Protein AF-A0A4S0UQJ5-F1 (afdb_monomer_lite)

Radius of gyration: 22.89 Å; chains: 1; bounding box: 36×34×89 Å

Foldseek 3Di:
DDDPPPPDDPPPPPDDPPPDDDPPPPPDDPLLVVLVVCVVVVVADAPEEEEQEDDPSSLSNLLSDDLPGAYEYEYCDPSSVVSNVPRPRYHYHHDDDDDDPPPDD

Structure (mmCIF, N/CA/C/O backbone):
data_AF-A0A4S0UQJ5-F1
#
_entry.id   AF-A0A4S0UQJ5-F1
#
loop_
_atom_site.group_PDB
_atom_site.id
_atom_site.type_symbol
_atom_site.label_atom_id
_atom_site.label_alt_id
_atom_site.label_comp_id
_atom_site.label_asym_id
_atom_site.label_entity_id
_atom_site.label_seq_id
_atom_site.pdbx_PDB_ins_code
_atom_site.Cartn_x
_atom_site.Cartn_y
_atom_site.Cartn_z
_atom_site.occupancy
_atom_site.B_iso_or_equiv
_atom_site.auth_seq_id
_atom_site.auth_comp_id
_atom_site.auth_asym_id
_atom_site.auth_atom_id
_atom_site.pdbx_PDB_model_num
ATOM 1 N N . ARG A 1 1 ? -19.529 26.191 61.201 1.00 46.16 1 ARG A N 1
ATOM 2 C CA . ARG A 1 1 ? -18.435 25.257 60.834 1.00 46.16 1 ARG A CA 1
ATOM 3 C C . ARG A 1 1 ? -18.904 24.398 59.662 1.00 46.16 1 ARG A C 1
ATOM 5 O O . ARG A 1 1 ? -19.760 23.560 59.862 1.00 46.16 1 ARG A O 1
ATOM 12 N N . ARG A 1 2 ? -18.294 24.622 58.492 1.00 43.84 2 ARG A N 1
ATOM 13 C CA . ARG A 1 2 ? -18.089 23.670 57.386 1.00 43.84 2 ARG A CA 1
ATOM 14 C C . ARG A 1 2 ? -19.317 23.181 56.581 1.00 43.84 2 ARG A C 1
ATOM 16 O O . ARG A 1 2 ? -20.157 22.450 57.075 1.00 43.84 2 ARG A O 1
ATOM 23 N N . ARG A 1 3 ? -19.222 23.462 55.270 1.00 41.72 3 ARG A N 1
ATOM 24 C CA . ARG A 1 3 ? -19.807 22.753 54.109 1.00 41.72 3 ARG A CA 1
ATOM 25 C C . ARG A 1 3 ? -21.115 23.283 53.501 1.00 41.72 3 ARG A C 1
ATOM 27 O O . ARG A 1 3 ? -21.963 22.518 53.073 1.00 41.72 3 ARG A O 1
ATOM 34 N N . ARG A 1 4 ? -21.171 24.600 53.265 1.00 48.59 4 ARG A N 1
ATOM 35 C CA . ARG A 1 4 ? -21.514 25.105 51.920 1.00 48.59 4 ARG A CA 1
ATOM 36 C C . ARG A 1 4 ? -20.276 24.899 51.036 1.00 48.59 4 ARG A C 1
ATOM 38 O O . ARG A 1 4 ? -19.354 25.692 51.156 1.00 48.59 4 ARG A O 1
ATOM 45 N N . SER A 1 5 ? -20.180 23.789 50.301 1.00 50.16 5 SER A N 1
ATOM 46 C CA . SER A 1 5 ? -19.202 23.569 49.208 1.00 50.16 5 SER A CA 1
ATOM 47 C C . SER A 1 5 ? -19.357 22.151 48.625 1.00 50.16 5 SER A C 1
ATOM 49 O O . SER A 1 5 ? -18.460 21.321 48.715 1.00 50.16 5 SER A O 1
ATOM 51 N N . GLN A 1 6 ? -20.530 21.828 48.079 1.00 52.47 6 GLN A N 1
ATOM 52 C CA . GLN A 1 6 ? -20.703 20.613 47.265 1.00 52.47 6 GLN A CA 1
ATOM 53 C C . GLN A 1 6 ? -21.389 20.964 45.936 1.00 52.47 6 GLN A C 1
ATOM 55 O O . GLN A 1 6 ? -22.223 20.231 45.426 1.00 52.47 6 GLN A O 1
ATOM 60 N N . ALA A 1 7 ? -21.063 22.143 45.406 1.00 48.22 7 ALA A N 1
ATOM 61 C CA . ALA A 1 7 ? -21.548 22.651 44.131 1.00 48.22 7 ALA A CA 1
ATOM 62 C C . ALA A 1 7 ? -20.415 23.416 43.433 1.00 48.22 7 ALA A C 1
ATOM 64 O O . ALA A 1 7 ? -20.531 24.610 43.209 1.00 48.22 7 ALA A O 1
ATOM 65 N N . ALA A 1 8 ? -19.279 22.749 43.205 1.00 52.62 8 ALA A N 1
ATOM 66 C CA . ALA A 1 8 ? -18.219 23.167 42.278 1.00 52.62 8 ALA A CA 1
ATOM 67 C C . ALA A 1 8 ? -17.021 22.213 42.407 1.00 52.62 8 ALA A C 1
ATOM 69 O O . ALA A 1 8 ? -16.065 22.532 43.097 1.00 52.62 8 ALA A O 1
ATOM 70 N N . SER A 1 9 ? -17.080 21.030 41.795 1.00 47.09 9 SER A N 1
ATOM 71 C CA . SER A 1 9 ? -15.881 20.352 41.265 1.00 47.09 9 SER A CA 1
ATOM 72 C C . SER A 1 9 ? -16.289 19.058 40.558 1.00 47.09 9 SER A C 1
ATOM 74 O O . SER A 1 9 ? -16.015 17.960 41.020 1.00 47.09 9 SER A O 1
ATOM 76 N N . ASN A 1 10 ? -17.020 19.181 39.452 1.00 43.47 10 ASN A N 1
ATOM 77 C CA . ASN A 1 10 ? -17.160 18.073 38.500 1.00 43.47 10 ASN A CA 1
ATOM 78 C C . ASN A 1 10 ? -16.732 18.529 37.097 1.00 43.47 10 ASN A C 1
ATOM 80 O O . ASN A 1 10 ? -17.337 18.170 36.093 1.00 43.47 10 ASN A O 1
ATOM 84 N N . ARG A 1 11 ? -15.711 19.400 37.045 1.00 50.75 11 ARG A N 1
ATOM 85 C CA . ARG A 1 11 ? -15.225 20.065 35.824 1.00 50.75 11 ARG A CA 1
ATOM 86 C C . ARG A 1 11 ? -13.857 19.587 35.323 1.00 50.75 11 ARG A C 1
ATOM 88 O O . ARG A 1 11 ? -13.303 20.222 34.440 1.00 50.75 11 ARG A O 1
ATOM 95 N N . GLU A 1 12 ? -13.354 18.446 35.780 1.00 44.34 12 GLU A N 1
ATOM 96 C CA . GLU A 1 12 ? -12.100 17.871 35.264 1.00 44.34 12 GLU A CA 1
ATOM 97 C C . GLU A 1 12 ? -12.267 16.399 34.870 1.00 44.34 12 GLU A C 1
ATOM 99 O O . GLU A 1 12 ? -11.722 15.493 35.487 1.00 44.34 12 GLU A O 1
ATOM 104 N N . MET A 1 13 ? -13.035 16.147 33.810 1.00 40.66 13 MET A N 1
ATOM 105 C CA . MET A 1 13 ? -12.950 14.884 33.058 1.00 40.66 13 MET A CA 1
ATOM 106 C C . MET A 1 13 ? -12.723 15.135 31.566 1.00 40.66 13 MET A C 1
ATOM 108 O O . MET A 1 13 ? -13.173 14.387 30.702 1.00 40.66 13 MET A O 1
ATOM 112 N N . THR A 1 14 ? -11.966 16.188 31.268 1.00 44.22 14 THR A N 1
ATOM 113 C CA . THR A 1 14 ? -11.391 16.405 29.944 1.00 44.22 14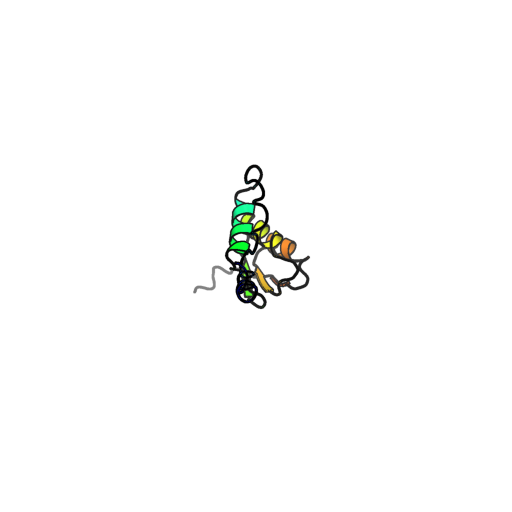 THR A CA 1
ATOM 114 C C . THR A 1 14 ? -9.914 16.038 30.011 1.00 44.22 14 THR A C 1
ATOM 116 O O . THR A 1 14 ? -9.181 16.561 30.839 1.00 44.22 14 THR A O 1
ATOM 119 N N . MET A 1 15 ? -9.495 15.164 29.097 1.00 40.94 15 MET A N 1
ATOM 120 C CA . MET A 1 15 ? -8.109 14.798 28.796 1.00 40.94 15 MET A CA 1
ATOM 121 C C . MET A 1 15 ? -7.351 13.916 29.793 1.00 40.94 15 MET A C 1
ATOM 123 O O . MET A 1 15 ? -6.524 14.364 30.574 1.00 40.94 15 MET A O 1
ATOM 127 N N . THR A 1 16 ? -7.431 12.605 29.570 1.00 37.38 16 THR A N 1
ATOM 128 C CA . THR A 1 16 ? -6.198 11.826 29.372 1.00 37.38 16 THR A CA 1
ATOM 129 C C . THR A 1 16 ? -6.486 10.733 28.350 1.00 37.38 16 THR A C 1
ATOM 131 O O . THR A 1 16 ? -6.873 9.616 28.691 1.00 37.38 16 THR A O 1
ATOM 134 N N . LYS A 1 17 ? -6.291 11.043 27.062 1.00 34.31 17 LYS A N 1
ATOM 135 C CA . LYS A 1 17 ? -6.043 10.002 26.061 1.00 34.31 17 LYS A CA 1
ATOM 136 C C . LYS A 1 17 ? -4.723 9.350 26.468 1.00 34.31 17 LYS A C 1
ATOM 138 O O . LYS A 1 17 ? -3.661 9.919 26.234 1.00 34.31 17 LYS A O 1
ATOM 143 N N . ARG A 1 18 ? -4.780 8.204 27.155 1.00 38.59 18 ARG A N 1
ATOM 144 C CA . ARG A 1 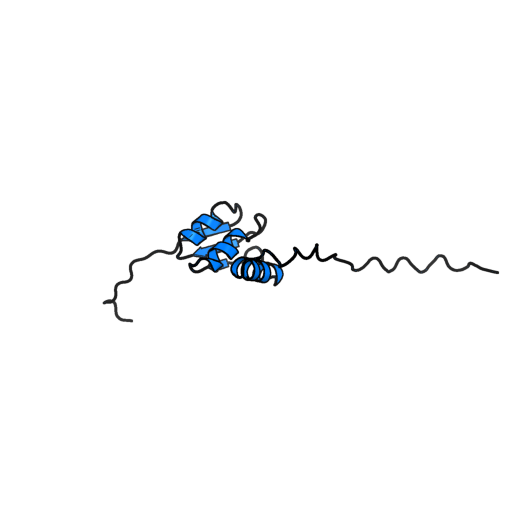18 ? -3.580 7.403 27.413 1.00 38.59 18 ARG A CA 1
ATOM 145 C C . ARG A 1 18 ? -3.023 7.000 26.055 1.00 38.59 18 ARG A C 1
ATOM 147 O O . ARG A 1 18 ? -3.634 6.202 25.350 1.00 38.59 18 ARG A O 1
ATOM 154 N N . ILE A 1 19 ? -1.895 7.587 25.675 1.00 48.00 19 ILE A N 1
ATOM 155 C CA . ILE A 1 19 ? -1.112 7.093 24.550 1.00 48.00 19 ILE A CA 1
ATOM 156 C C . ILE A 1 19 ? -0.635 5.710 24.994 1.00 48.00 19 ILE A C 1
ATOM 158 O O . ILE A 1 19 ? 0.066 5.586 25.998 1.00 48.00 19 ILE A O 1
ATOM 162 N N . GLY A 1 20 ? -1.161 4.675 24.339 1.00 42.69 20 GLY A N 1
ATOM 163 C CA . GLY A 1 20 ? -0.913 3.283 24.682 1.00 42.69 20 GLY A CA 1
ATOM 164 C C . GLY A 1 20 ? 0.579 2.972 24.755 1.00 42.69 20 GLY A C 1
ATOM 165 O O . GLY A 1 20 ? 1.402 3.581 24.075 1.00 42.69 20 GLY A O 1
ATOM 166 N N . THR A 1 21 ? 0.886 2.023 25.628 1.00 45.47 21 THR A N 1
ATOM 167 C CA . THR A 1 21 ? 2.184 1.460 25.990 1.00 45.47 21 THR A CA 1
ATOM 168 C C . THR A 1 21 ? 3.231 1.561 24.878 1.00 45.47 21 THR A C 1
ATOM 170 O O . THR A 1 21 ? 3.099 0.933 23.826 1.00 45.47 21 THR A O 1
ATOM 173 N N . ALA A 1 22 ? 4.304 2.316 25.139 1.00 51.66 22 ALA A N 1
ATOM 174 C CA . ALA A 1 22 ? 5.518 2.290 24.338 1.00 51.66 22 ALA A CA 1
ATOM 175 C C . ALA A 1 22 ? 6.008 0.837 24.250 1.00 51.66 22 ALA A C 1
ATOM 177 O O . ALA A 1 22 ? 6.556 0.290 25.207 1.00 51.66 22 ALA A O 1
ATOM 178 N N . THR A 1 23 ? 5.758 0.188 23.112 1.00 50.31 23 THR A N 1
ATOM 179 C CA . THR A 1 23 ? 6.359 -1.106 22.796 1.00 50.31 23 THR A CA 1
ATOM 180 C C . THR A 1 23 ? 7.867 -0.885 22.808 1.00 50.31 23 THR A C 1
ATOM 182 O O . THR A 1 23 ? 8.379 -0.084 22.029 1.00 50.31 23 THR A O 1
ATOM 185 N N . THR A 1 24 ? 8.561 -1.525 23.744 1.00 50.94 24 THR A N 1
ATOM 186 C CA . THR A 1 24 ? 10.007 -1.430 23.945 1.00 50.94 24 THR A CA 1
ATOM 187 C C . THR A 1 24 ? 10.753 -1.484 22.603 1.00 50.94 24 THR A C 1
ATOM 189 O O . THR A 1 24 ? 10.692 -2.485 21.895 1.00 50.94 24 THR A O 1
ATOM 192 N N . LEU A 1 25 ? 11.489 -0.418 22.262 1.00 56.22 25 LEU A N 1
ATOM 193 C CA . LEU A 1 25 ? 12.217 -0.251 20.987 1.00 56.22 25 LEU A CA 1
ATOM 194 C C . LEU A 1 25 ? 13.325 -1.299 20.744 1.00 56.22 25 LEU A C 1
ATOM 196 O O . LEU A 1 25 ? 13.911 -1.338 19.667 1.00 56.22 25 LEU A O 1
ATOM 200 N N . LYS A 1 26 ? 13.611 -2.172 21.720 1.00 54.91 26 LYS A N 1
ATOM 201 C CA . LYS A 1 26 ? 14.734 -3.127 21.715 1.00 54.91 26 LYS A CA 1
ATOM 202 C C . LYS A 1 26 ? 14.618 -4.245 20.660 1.00 54.91 26 LYS A C 1
ATOM 204 O O . LYS A 1 26 ? 15.585 -4.969 20.463 1.00 54.91 26 LYS A O 1
ATOM 209 N N . GLY A 1 27 ? 13.480 -4.373 19.972 1.00 58.59 27 GLY A N 1
ATOM 210 C CA . GLY A 1 27 ? 13.253 -5.371 18.914 1.00 58.59 27 GLY A CA 1
ATOM 211 C C . GLY A 1 27 ? 12.691 -4.818 17.600 1.00 58.59 27 GLY A C 1
ATOM 212 O O . GLY A 1 27 ? 12.247 -5.598 16.766 1.00 58.59 27 GLY A O 1
ATOM 213 N N . MET A 1 28 ? 12.654 -3.494 17.414 1.00 69.44 28 MET A N 1
ATOM 214 C CA . MET A 1 28 ? 12.023 -2.884 16.238 1.00 69.44 28 MET A CA 1
ATOM 215 C C . MET A 1 28 ? 13.042 -2.663 15.119 1.00 69.44 28 MET A C 1
ATOM 217 O O . MET A 1 28 ? 14.060 -2.000 15.328 1.00 69.44 28 MET A O 1
ATOM 221 N N . SER A 1 29 ? 12.768 -3.178 13.915 1.00 81.56 29 SER A N 1
ATOM 222 C CA . SER A 1 29 ? 13.606 -2.855 12.760 1.00 81.56 29 SER A CA 1
ATOM 223 C C . SER A 1 29 ? 13.375 -1.402 12.327 1.00 81.56 29 SER A C 1
ATOM 225 O O . SER A 1 29 ? 12.297 -0.833 12.522 1.00 81.56 29 SER A O 1
ATOM 227 N N . ARG A 1 30 ? 14.376 -0.781 11.687 1.00 79.88 30 ARG A N 1
ATOM 228 C CA . ARG A 1 30 ? 14.262 0.606 11.200 1.00 79.88 30 ARG A CA 1
ATOM 229 C C . ARG A 1 30 ? 13.068 0.807 10.256 1.00 79.88 30 ARG A C 1
ATOM 231 O O . ARG A 1 30 ? 12.467 1.877 10.259 1.00 79.88 30 ARG A O 1
ATOM 238 N N . ARG A 1 31 ? 12.710 -0.214 9.471 1.00 78.12 31 ARG A N 1
ATOM 239 C CA . ARG A 1 31 ? 11.570 -0.175 8.542 1.00 78.12 31 ARG A CA 1
ATOM 240 C C . ARG A 1 31 ? 10.234 -0.197 9.282 1.00 78.12 31 ARG A C 1
ATOM 242 O O . ARG A 1 31 ? 9.356 0.589 8.943 1.00 78.12 31 ARG A O 1
ATOM 249 N N . ASP A 1 32 ? 10.124 -0.997 10.340 1.00 77.50 32 ASP A N 1
ATOM 250 C CA . ASP A 1 32 ? 8.924 -1.045 11.188 1.00 77.50 32 ASP A CA 1
ATOM 251 C C . ASP A 1 32 ? 8.711 0.273 11.939 1.00 77.50 32 ASP A C 1
ATOM 253 O O . ASP A 1 32 ? 7.579 0.730 12.099 1.00 77.50 32 ASP A O 1
ATOM 257 N N . PHE A 1 33 ? 9.804 0.912 12.367 1.00 77.50 33 PHE A N 1
ATOM 258 C CA . PHE A 1 33 ? 9.749 2.221 13.011 1.00 77.50 33 PHE A CA 1
ATOM 259 C C . PHE A 1 33 ? 9.218 3.302 12.064 1.00 77.50 33 PHE A C 1
ATOM 261 O O . PHE A 1 33 ? 8.329 4.061 12.446 1.00 77.50 33 PHE A O 1
ATOM 268 N N . LEU A 1 34 ? 9.730 3.365 10.830 1.00 77.00 34 LEU A N 1
ATOM 269 C CA . LEU A 1 34 ? 9.270 4.333 9.828 1.00 77.00 34 LEU A CA 1
ATOM 270 C C . LEU A 1 34 ? 7.804 4.100 9.453 1.00 77.00 34 LEU A C 1
ATOM 272 O O . LEU A 1 34 ? 7.025 5.051 9.442 1.00 77.00 34 LEU A O 1
ATOM 276 N N . ALA A 1 35 ? 7.426 2.840 9.228 1.00 71.69 35 ALA A N 1
ATOM 277 C CA . ALA A 1 35 ? 6.048 2.448 8.955 1.00 71.69 35 ALA A CA 1
ATOM 278 C C . ALA A 1 35 ? 5.097 2.928 10.061 1.00 71.69 35 ALA A C 1
ATOM 280 O O . ALA A 1 35 ? 4.133 3.645 9.800 1.00 71.69 35 ALA A O 1
ATOM 281 N N . ARG A 1 36 ? 5.412 2.609 11.322 1.00 74.50 36 ARG A N 1
ATOM 282 C CA . ARG A 1 36 ? 4.610 3.039 12.476 1.00 74.50 36 ARG A CA 1
ATOM 283 C C . ARG A 1 36 ? 4.591 4.553 12.640 1.00 74.50 36 ARG A C 1
ATOM 285 O O . ARG A 1 36 ? 3.535 5.104 12.927 1.00 74.50 36 ARG A O 1
ATOM 292 N N . SER A 1 37 ? 5.724 5.218 12.428 1.00 72.69 37 SER A N 1
ATOM 293 C CA . SER A 1 37 ? 5.826 6.675 12.539 1.00 72.69 37 SER A CA 1
ATOM 294 C C . SER A 1 37 ? 4.896 7.373 11.549 1.00 72.69 37 SER A C 1
ATOM 296 O O . SER A 1 37 ? 4.155 8.268 11.952 1.00 72.69 37 SER A O 1
ATOM 298 N N . ALA A 1 38 ? 4.859 6.916 10.292 1.00 67.25 38 ALA A N 1
ATOM 299 C CA . ALA A 1 38 ? 3.967 7.459 9.269 1.00 67.25 38 ALA A CA 1
ATOM 300 C C . ALA A 1 38 ? 2.482 7.316 9.649 1.00 67.25 38 ALA A C 1
ATOM 302 O O . ALA A 1 38 ? 1.713 8.265 9.499 1.00 67.25 38 ALA A O 1
ATOM 303 N N . LEU A 1 39 ? 2.097 6.171 10.223 1.00 72.75 39 LEU A N 1
ATOM 304 C CA . LEU A 1 39 ? 0.741 5.950 10.737 1.00 72.75 39 LEU A CA 1
ATOM 305 C C . LEU A 1 39 ? 0.416 6.887 11.907 1.00 72.75 39 LEU A C 1
ATOM 307 O O . LEU A 1 39 ? -0.630 7.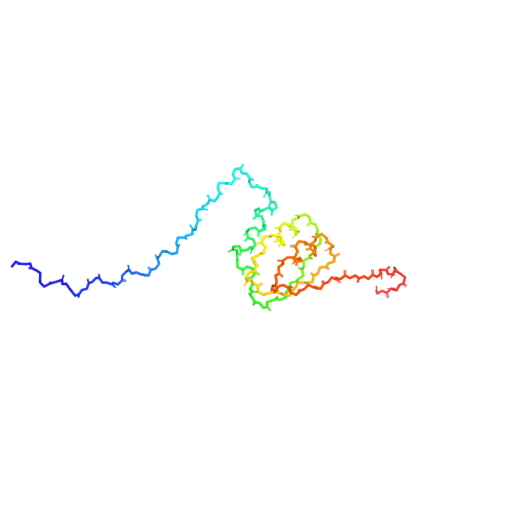530 11.927 1.00 72.75 39 LEU A O 1
ATOM 311 N N . THR A 1 40 ? 1.327 6.997 12.879 1.00 61.81 40 THR A N 1
ATOM 312 C CA . THR A 1 40 ? 1.116 7.815 14.086 1.00 61.81 40 THR A CA 1
ATOM 313 C C . THR A 1 40 ? 1.153 9.317 13.827 1.00 61.81 40 THR A C 1
ATOM 315 O O . THR A 1 40 ? 0.538 10.071 14.576 1.00 61.81 40 THR A O 1
ATOM 318 N N . ALA A 1 41 ? 1.829 9.753 12.763 1.00 68.19 41 ALA A N 1
ATOM 319 C CA . ALA A 1 41 ? 1.868 11.147 12.338 1.00 68.19 41 ALA A CA 1
ATOM 320 C C . ALA A 1 41 ? 0.550 11.618 11.691 1.00 68.19 41 ALA A C 1
ATOM 322 O O . ALA A 1 41 ? 0.451 12.777 11.302 1.00 68.19 41 ALA A O 1
ATOM 323 N N . GLY A 1 42 ? -0.463 10.746 11.578 1.00 66.62 42 GLY A N 1
ATOM 324 C CA . GLY A 1 42 ? -1.754 11.096 10.985 1.00 66.62 42 GLY A CA 1
ATOM 325 C C . GLY A 1 42 ? -1.684 11.306 9.472 1.00 66.62 42 GLY A C 1
ATOM 326 O O . GLY A 1 42 ? -2.550 11.964 8.910 1.00 66.62 42 GLY A O 1
ATOM 327 N N . LEU A 1 43 ? -0.659 10.757 8.810 1.00 74.94 43 LEU A N 1
ATOM 328 C CA . LEU A 1 43 ? -0.484 10.876 7.358 1.00 74.94 43 LEU A CA 1
ATOM 329 C C . LEU A 1 43 ? -1.477 10.006 6.577 1.00 74.94 43 LEU A C 1
ATOM 331 O O . LEU A 1 43 ? -1.621 10.166 5.366 1.00 74.94 43 LEU A O 1
ATOM 335 N N . LEU A 1 44 ? -2.151 9.072 7.258 1.00 81.88 44 LEU A N 1
ATOM 336 C CA . LEU A 1 44 ? -3.228 8.287 6.676 1.00 81.88 44 LEU A CA 1
ATOM 337 C C . LEU A 1 44 ? -4.600 8.838 7.064 1.00 81.88 44 LEU A C 1
ATOM 339 O O . LEU A 1 44 ? -5.002 8.747 8.222 1.00 81.88 44 LEU A O 1
ATOM 343 N N . VAL A 1 45 ? -5.315 9.378 6.078 1.00 83.94 45 VAL A N 1
ATOM 344 C CA . VAL A 1 45 ? -6.684 9.888 6.211 1.00 83.94 45 VAL A CA 1
ATOM 345 C C . VAL A 1 45 ? -7.630 9.001 5.405 1.00 83.94 45 VAL A C 1
ATOM 347 O O . VAL A 1 45 ? -7.336 8.641 4.268 1.00 83.94 45 VAL A O 1
ATOM 350 N N . ALA A 1 46 ? -8.770 8.636 5.993 1.00 87.38 46 ALA A N 1
ATOM 351 C CA . ALA A 1 46 ? -9.777 7.829 5.311 1.00 87.38 46 ALA A CA 1
ATOM 352 C C . ALA A 1 46 ? -10.304 8.536 4.048 1.00 87.38 46 ALA A C 1
ATOM 354 O O . ALA A 1 46 ? -10.557 9.739 4.060 1.00 87.38 46 ALA A O 1
ATOM 355 N N . GLY A 1 47 ? -10.481 7.774 2.970 1.00 90.19 47 GLY A N 1
ATOM 356 C CA . GLY A 1 47 ? -10.955 8.250 1.670 1.00 90.19 47 GLY A CA 1
ATOM 357 C C . GLY A 1 47 ? -9.880 8.894 0.789 1.00 90.19 47 GLY A C 1
ATOM 358 O O . GLY A 1 47 ? -10.198 9.339 -0.309 1.00 90.19 47 GLY A O 1
ATOM 359 N N . GLN A 1 48 ? -8.621 8.957 1.232 1.00 92.56 48 GLN A N 1
ATOM 360 C CA . GLN A 1 48 ? -7.545 9.544 0.433 1.00 92.56 48 GLN A CA 1
ATOM 361 C C . GLN A 1 48 ? -6.955 8.546 -0.579 1.00 92.56 48 GLN A C 1
ATOM 363 O O . GLN A 1 48 ? -6.976 7.328 -0.367 1.00 92.56 48 GLN A O 1
ATOM 368 N N . SER A 1 49 ? -6.345 9.078 -1.640 1.00 93.69 49 SER A N 1
ATOM 369 C CA . SER A 1 49 ? -5.561 8.298 -2.601 1.00 93.69 49 SER A CA 1
ATOM 370 C C . SER A 1 49 ? -4.058 8.467 -2.362 1.00 93.69 49 SER A C 1
ATOM 372 O O . SER A 1 49 ? -3.584 9.583 -2.155 1.00 93.69 49 SER A O 1
ATOM 374 N N . LEU A 1 50 ? -3.300 7.371 -2.408 1.00 92.19 50 LEU A N 1
ATOM 375 C CA . LEU A 1 50 ? -1.849 7.360 -2.216 1.00 92.19 50 LEU A CA 1
ATOM 376 C C . LEU A 1 50 ? -1.156 6.648 -3.367 1.00 92.19 50 LEU A C 1
ATOM 378 O O . LEU A 1 50 ? -1.646 5.642 -3.872 1.00 92.19 50 LEU A O 1
ATOM 382 N N . PHE A 1 51 ? 0.045 7.110 -3.699 1.00 94.62 51 PHE A N 1
ATOM 383 C CA . PHE A 1 51 ? 1.003 6.305 -4.441 1.00 94.62 51 PHE A CA 1
ATOM 384 C C . PHE A 1 51 ? 2.031 5.709 -3.473 1.00 94.62 51 PHE A C 1
ATOM 386 O O . PHE A 1 51 ? 2.620 6.440 -2.674 1.00 94.62 51 PHE A O 1
ATOM 393 N N . ILE A 1 52 ? 2.247 4.395 -3.543 1.00 94.19 52 ILE A N 1
ATOM 394 C CA . ILE A 1 52 ? 3.268 3.687 -2.765 1.00 94.19 52 ILE A CA 1
ATOM 395 C C . ILE A 1 52 ? 4.224 2.995 -3.739 1.00 94.19 52 ILE A C 1
ATOM 397 O O . ILE A 1 52 ? 3.848 2.050 -4.433 1.00 94.19 52 ILE A O 1
ATOM 401 N N . ASP A 1 53 ? 5.470 3.463 -3.773 1.00 93.75 53 ASP A N 1
ATOM 402 C CA . ASP A 1 53 ? 6.533 2.874 -4.592 1.00 93.75 53 ASP A CA 1
ATOM 403 C C . ASP A 1 53 ? 6.992 1.512 -4.038 1.00 93.75 53 ASP A C 1
ATOM 405 O O . ASP A 1 53 ? 6.659 1.122 -2.915 1.00 93.75 53 ASP A O 1
ATOM 409 N N . GLY A 1 54 ? 7.809 0.788 -4.795 1.00 92.69 54 GLY A N 1
ATOM 410 C CA . GLY A 1 54 ? 8.414 -0.464 -4.359 1.00 92.69 54 GLY A CA 1
ATOM 411 C C . GLY A 1 54 ? 9.431 -0.325 -3.224 1.00 92.69 54 GLY A C 1
ATOM 412 O O . GLY A 1 54 ? 9.868 0.760 -2.843 1.00 92.69 54 GLY A O 1
ATOM 413 N N . GLY A 1 55 ? 9.830 -1.474 -2.678 1.00 91.94 55 GLY A N 1
ATOM 414 C CA . GLY A 1 55 ? 10.907 -1.583 -1.698 1.00 91.94 55 GLY A CA 1
ATOM 415 C C . GLY A 1 55 ? 10.450 -2.057 -0.321 1.00 91.94 55 GLY A C 1
ATOM 416 O O . GLY A 1 55 ? 9.315 -1.866 0.112 1.00 91.94 55 GLY A O 1
ATOM 417 N N . THR A 1 56 ? 11.383 -2.659 0.415 1.00 90.50 56 THR A N 1
ATOM 418 C CA . THR A 1 56 ? 11.089 -3.380 1.668 1.00 90.50 56 THR A CA 1
ATOM 419 C C . THR A 1 56 ? 10.565 -2.492 2.801 1.00 90.50 56 THR A C 1
ATOM 421 O O . THR A 1 56 ? 9.930 -2.994 3.733 1.00 90.50 56 THR A O 1
ATOM 424 N N . THR A 1 57 ? 10.837 -1.184 2.761 1.00 88.81 57 THR A N 1
ATOM 425 C CA . THR A 1 57 ? 10.274 -0.200 3.700 1.00 88.81 57 THR A CA 1
ATOM 426 C C . THR A 1 57 ? 8.814 0.090 3.375 1.00 88.81 57 THR A C 1
ATOM 428 O O . THR A 1 57 ? 7.983 0.086 4.277 1.00 88.81 57 THR A O 1
ATOM 431 N N . ASN A 1 58 ? 8.493 0.277 2.094 1.00 92.31 58 ASN A N 1
ATOM 432 C CA . ASN A 1 58 ? 7.136 0.560 1.636 1.00 92.31 58 ASN A CA 1
ATOM 433 C C . ASN A 1 58 ? 6.226 -0.655 1.807 1.00 92.31 58 ASN A C 1
ATOM 435 O O . ASN A 1 58 ? 5.085 -0.515 2.228 1.00 92.31 58 ASN A O 1
ATOM 439 N N . GLU A 1 59 ? 6.753 -1.861 1.613 1.00 92.62 59 GLU A N 1
ATOM 440 C CA . GLU A 1 59 ? 6.031 -3.080 1.974 1.00 92.62 59 GLU A CA 1
ATOM 441 C C . GLU A 1 59 ? 5.771 -3.192 3.483 1.00 92.62 59 GLU A C 1
ATOM 443 O O . GLU A 1 59 ? 4.716 -3.664 3.899 1.00 92.62 59 GLU A O 1
ATOM 448 N N . ALA A 1 60 ? 6.728 -2.784 4.328 1.00 90.06 60 ALA A N 1
ATOM 449 C CA . ALA A 1 60 ? 6.524 -2.771 5.776 1.00 90.06 60 ALA A CA 1
ATOM 450 C C . ALA A 1 60 ? 5.464 -1.735 6.183 1.00 90.06 60 ALA A C 1
ATOM 452 O O . ALA A 1 60 ? 4.651 -2.020 7.059 1.00 90.06 60 ALA A O 1
ATOM 453 N N . LEU A 1 61 ? 5.435 -0.576 5.515 1.00 89.75 61 LEU A N 1
ATOM 454 C CA . LEU A 1 61 ? 4.370 0.415 5.660 1.00 89.75 61 LEU A CA 1
ATOM 455 C C . LEU A 1 61 ? 3.016 -0.158 5.236 1.00 89.75 61 LEU A C 1
ATOM 457 O O . LEU A 1 61 ? 2.082 -0.102 6.027 1.00 89.75 61 LEU A O 1
ATOM 461 N N . ALA A 1 62 ? 2.928 -0.755 4.046 1.00 92.56 62 ALA A N 1
ATOM 462 C CA . ALA A 1 62 ? 1.715 -1.373 3.518 1.00 92.56 62 ALA A CA 1
ATOM 463 C C . ALA A 1 62 ? 1.137 -2.430 4.472 1.00 92.56 62 ALA A C 1
ATOM 465 O O . ALA A 1 62 ? -0.047 -2.389 4.790 1.00 92.56 62 ALA A O 1
ATOM 466 N N . ARG A 1 63 ? 1.991 -3.307 5.024 1.00 91.44 63 ARG A N 1
ATOM 467 C CA . ARG A 1 63 ? 1.594 -4.308 6.034 1.00 91.44 63 ARG A CA 1
ATOM 468 C C . ARG A 1 63 ? 1.120 -3.702 7.355 1.00 91.44 63 ARG A C 1
ATOM 470 O O . ARG A 1 63 ? 0.432 -4.374 8.117 1.00 91.44 63 ARG A O 1
ATOM 477 N N . ALA A 1 64 ? 1.533 -2.477 7.663 1.00 90.88 64 ALA A N 1
ATOM 478 C CA . ALA A 1 64 ? 1.157 -1.794 8.891 1.00 90.88 64 ALA A CA 1
ATOM 479 C C . ALA A 1 64 ? -0.138 -0.973 8.746 1.00 90.88 64 ALA A C 1
ATOM 481 O O . ALA A 1 64 ? -0.657 -0.508 9.763 1.00 90.88 64 ALA A O 1
ATOM 482 N N . ILE A 1 65 ? -0.664 -0.792 7.526 1.00 90.75 65 ILE A N 1
ATOM 483 C CA . ILE A 1 65 ? -1.911 -0.053 7.294 1.00 90.75 65 ILE A CA 1
ATOM 484 C C . ILE A 1 65 ? -3.067 -0.736 8.052 1.00 90.75 65 ILE A C 1
ATOM 486 O O . ILE A 1 65 ? -3.240 -1.954 7.942 1.00 90.75 65 ILE A O 1
ATOM 490 N N . PRO A 1 66 ? -3.863 0.020 8.835 1.00 89.75 66 PRO A N 1
ATOM 491 C CA . PRO A 1 66 ? -5.033 -0.517 9.522 1.00 89.75 66 PRO A CA 1
ATOM 492 C C . PRO A 1 66 ? -6.054 -1.121 8.550 1.00 89.75 66 PRO A C 1
ATOM 494 O O . PRO A 1 66 ? -6.230 -0.649 7.434 1.00 89.75 66 PRO A O 1
ATOM 497 N N . ARG A 1 67 ? -6.774 -2.161 8.973 1.00 91.56 67 ARG A N 1
ATOM 498 C CA . ARG A 1 67 ? -7.788 -2.819 8.124 1.00 91.56 67 ARG A CA 1
ATOM 499 C C . ARG A 1 67 ? -9.095 -2.035 7.992 1.00 91.56 67 ARG A C 1
ATOM 501 O O . ARG A 1 67 ? -9.898 -2.344 7.118 1.00 91.56 67 ARG A O 1
ATOM 508 N N . ASP A 1 68 ? -9.317 -1.075 8.879 1.00 91.38 68 ASP A N 1
ATOM 509 C CA . ASP A 1 68 ? -10.540 -0.286 9.037 1.00 91.38 68 ASP A CA 1
ATOM 510 C C . ASP A 1 68 ? -10.463 1.104 8.384 1.00 91.38 68 ASP A C 1
ATOM 512 O O . ASP A 1 68 ? -11.405 1.887 8.499 1.00 91.38 68 ASP A O 1
ATOM 516 N N . ILE A 1 69 ? -9.376 1.413 7.667 1.00 90.81 69 ILE A N 1
ATOM 517 C CA . ILE A 1 69 ? -9.241 2.659 6.911 1.00 90.81 69 ILE A CA 1
ATOM 518 C C . ILE A 1 69 ? -9.531 2.431 5.426 1.00 90.81 69 ILE A C 1
ATOM 520 O O . ILE A 1 69 ? -8.952 1.556 4.787 1.00 90.81 69 ILE A O 1
ATOM 524 N N . GLN A 1 70 ? -10.426 3.247 4.871 1.00 94.81 70 GLN A N 1
ATOM 525 C CA . GLN A 1 70 ? -10.697 3.265 3.438 1.00 94.81 70 GLN A CA 1
ATOM 526 C C . GLN A 1 70 ? -9.618 4.067 2.715 1.00 94.81 70 GLN A C 1
ATOM 528 O O . GLN A 1 70 ? -9.398 5.223 3.074 1.00 94.81 70 GLN A O 1
ATOM 533 N N . LEU A 1 71 ? -8.972 3.488 1.705 1.00 95.69 71 LEU A N 1
ATOM 534 C CA . LEU A 1 71 ? -7.930 4.146 0.907 1.00 95.69 71 LEU A CA 1
ATOM 535 C C . LEU A 1 71 ? -8.015 3.698 -0.554 1.00 95.69 71 LEU A C 1
ATOM 537 O O . LEU A 1 71 ? -8.416 2.570 -0.827 1.00 95.69 71 LEU A O 1
ATOM 541 N N . THR A 1 72 ? -7.534 4.531 -1.471 1.00 96.38 72 THR A N 1
ATOM 542 C CA . THR A 1 72 ? -7.160 4.087 -2.823 1.00 96.38 72 THR A CA 1
ATOM 543 C C . THR A 1 72 ? -5.641 4.118 -2.927 1.00 96.38 72 THR A C 1
ATOM 545 O O . THR A 1 72 ? -5.019 5.143 -2.652 1.00 96.38 72 THR A O 1
ATOM 548 N N . VAL A 1 73 ? -5.010 3.011 -3.300 1.00 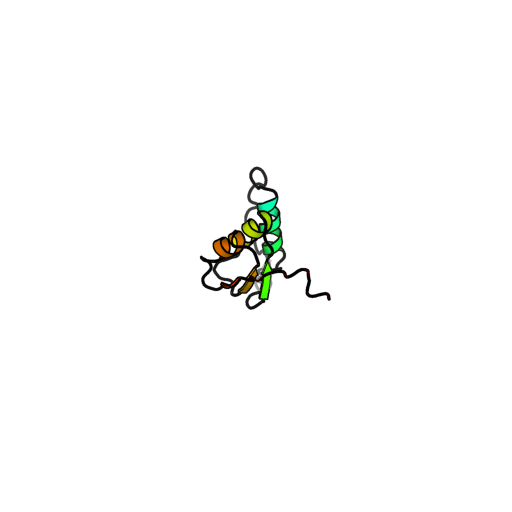96.75 73 VAL A N 1
ATOM 549 C CA . VAL A 1 73 ? -3.552 2.908 -3.391 1.00 96.75 73 VAL A CA 1
ATOM 550 C C . VAL A 1 73 ? -3.140 2.539 -4.806 1.00 96.75 73 VAL A C 1
ATOM 552 O O . VAL A 1 73 ? -3.526 1.493 -5.318 1.00 96.75 73 VAL A O 1
ATOM 555 N N . ALA A 1 74 ? -2.301 3.370 -5.415 1.00 97.19 74 ALA A N 1
ATOM 556 C CA . ALA A 1 74 ? -1.590 3.051 -6.642 1.00 97.19 74 ALA A CA 1
ATOM 557 C C . ALA A 1 74 ? -0.164 2.570 -6.322 1.00 97.19 74 ALA A C 1
ATOM 559 O O . ALA A 1 74 ? 0.533 3.184 -5.514 1.00 97.19 74 ALA A O 1
ATOM 560 N N . THR A 1 75 ? 0.297 1.488 -6.950 1.00 96.81 75 THR A N 1
ATOM 561 C CA . THR A 1 75 ? 1.670 0.980 -6.775 1.00 96.81 75 THR A CA 1
ATOM 562 C C . THR A 1 75 ? 2.216 0.351 -8.052 1.00 96.81 75 THR A C 1
ATOM 564 O O . THR A 1 75 ? 1.485 -0.302 -8.786 1.00 96.81 75 THR A O 1
ATOM 567 N N . ASN A 1 76 ? 3.511 0.518 -8.309 1.00 95.69 76 ASN A N 1
ATOM 568 C CA . ASN A 1 76 ? 4.263 -0.175 -9.365 1.00 95.69 76 ASN A CA 1
ATOM 569 C C . ASN A 1 76 ? 4.876 -1.511 -8.888 1.00 95.69 76 ASN A C 1
ATOM 571 O O . ASN A 1 76 ? 5.593 -2.166 -9.644 1.00 95.69 76 ASN A O 1
ATOM 575 N N . SER A 1 77 ? 4.658 -1.902 -7.628 1.00 95.44 77 SER A N 1
ATOM 576 C CA . SER A 1 77 ? 5.345 -3.030 -6.999 1.00 95.44 77 SER A CA 1
ATOM 577 C C . SER A 1 77 ? 4.388 -4.150 -6.619 1.00 95.44 77 SER A C 1
ATOM 579 O O . SER A 1 77 ? 3.467 -3.963 -5.826 1.00 95.44 77 SER A O 1
ATOM 581 N N . LEU A 1 78 ? 4.674 -5.361 -7.104 1.00 95.12 78 LEU A N 1
ATOM 582 C CA . LEU A 1 78 ? 3.919 -6.557 -6.725 1.00 95.12 78 LEU A CA 1
ATOM 583 C C . LEU A 1 78 ? 4.071 -6.910 -5.238 1.00 95.12 78 LEU A C 1
ATOM 585 O O . LEU A 1 78 ? 3.129 -7.419 -4.639 1.00 95.12 78 LEU A O 1
ATOM 589 N N . GLY A 1 79 ? 5.223 -6.616 -4.624 1.00 95.44 79 GLY A N 1
ATOM 590 C CA . GLY A 1 79 ? 5.439 -6.854 -3.192 1.00 95.44 79 GLY A CA 1
ATOM 591 C C . GLY A 1 79 ? 4.527 -5.987 -2.323 1.00 95.44 79 GLY A C 1
ATOM 592 O O . GLY A 1 79 ? 3.901 -6.476 -1.383 1.00 95.44 79 GLY A O 1
ATOM 593 N N . VAL A 1 80 ? 4.387 -4.709 -2.684 1.00 95.94 80 VAL A N 1
ATOM 594 C CA . VAL A 1 80 ? 3.455 -3.784 -2.024 1.00 95.94 80 VAL A CA 1
ATOM 595 C C . VAL A 1 80 ? 2.008 -4.178 -2.313 1.00 95.94 80 VAL A C 1
ATOM 597 O O . VAL A 1 80 ? 1.210 -4.257 -1.384 1.00 95.94 80 VAL A O 1
ATOM 600 N N . ALA A 1 81 ? 1.675 -4.492 -3.567 1.00 96.75 81 ALA A N 1
ATOM 601 C CA . ALA A 1 81 ? 0.337 -4.940 -3.953 1.00 96.75 81 ALA A CA 1
ATOM 602 C C . ALA A 1 81 ? -0.110 -6.178 -3.155 1.00 96.75 81 ALA A C 1
ATOM 604 O O . ALA A 1 81 ? -1.209 -6.212 -2.600 1.00 96.75 81 ALA A O 1
ATOM 605 N N . SER A 1 82 ? 0.777 -7.168 -3.023 1.00 96.69 82 SER A N 1
ATOM 606 C CA . SER A 1 82 ? 0.527 -8.372 -2.231 1.00 96.69 82 SER A CA 1
ATOM 607 C C . SER A 1 82 ? 0.290 -8.042 -0.755 1.00 96.69 82 SER A C 1
ATOM 609 O O . SER A 1 82 ? -0.657 -8.554 -0.165 1.00 96.69 82 SER A O 1
ATOM 611 N N . ALA A 1 83 ? 1.077 -7.131 -0.172 1.00 95.31 83 ALA A N 1
ATOM 612 C CA . ALA A 1 83 ? 0.904 -6.698 1.215 1.00 95.31 83 ALA A CA 1
ATOM 613 C C . ALA A 1 83 ? -0.441 -5.997 1.492 1.00 95.31 83 ALA A C 1
ATOM 615 O O . ALA A 1 83 ? -0.881 -5.973 2.640 1.00 95.31 83 ALA A O 1
ATOM 616 N N . LEU A 1 84 ? -1.080 -5.429 0.465 1.00 95.69 84 LEU A N 1
ATOM 617 C CA . LEU A 1 84 ? -2.360 -4.719 0.569 1.00 95.69 84 LEU A CA 1
ATOM 618 C C . LEU A 1 84 ? -3.570 -5.590 0.209 1.00 95.69 84 LEU A C 1
ATOM 620 O O . LEU A 1 84 ? -4.697 -5.182 0.469 1.00 95.69 84 LEU A O 1
ATOM 624 N N . THR A 1 85 ? -3.357 -6.778 -0.365 1.00 94.06 85 THR A N 1
ATOM 625 C CA . THR A 1 85 ? -4.435 -7.636 -0.901 1.00 94.06 85 THR A CA 1
ATOM 626 C C . THR A 1 85 ? -5.448 -8.045 0.175 1.00 94.06 85 THR A C 1
ATOM 628 O O . THR A 1 85 ? -6.635 -8.182 -0.104 1.00 94.06 85 THR A O 1
ATOM 631 N N . ASP A 1 86 ? -4.995 -8.178 1.422 1.00 90.44 86 ASP A N 1
ATOM 632 C CA . ASP A 1 86 ? -5.828 -8.578 2.556 1.00 90.44 86 ASP A CA 1
ATOM 633 C C . ASP A 1 86 ? -6.533 -7.400 3.257 1.00 90.44 86 ASP A C 1
ATOM 635 O O . ASP A 1 86 ? -7.135 -7.595 4.320 1.00 90.44 86 ASP A O 1
ATOM 639 N N . LEU A 1 87 ? -6.434 -6.172 2.738 1.00 94.94 87 LEU A N 1
ATOM 640 C CA . LEU A 1 87 ? -7.065 -4.986 3.323 1.00 94.94 87 LEU A CA 1
ATOM 641 C C . LEU A 1 87 ? -8.407 -4.707 2.621 1.00 94.94 87 LEU A C 1
ATOM 643 O O . LEU A 1 87 ? -8.422 -4.184 1.510 1.00 94.94 87 LEU A O 1
ATOM 647 N N . PRO A 1 88 ? -9.555 -5.015 3.254 1.00 94.94 88 PRO A N 1
ATOM 648 C CA . PRO A 1 88 ? -10.850 -5.067 2.566 1.00 94.94 88 PRO A CA 1
ATOM 649 C C . PRO A 1 88 ? -11.389 -3.699 2.126 1.00 94.94 88 PRO A C 1
ATOM 651 O O . PRO A 1 88 ? -12.294 -3.638 1.300 1.00 94.94 88 PRO A O 1
ATOM 654 N N . LEU A 1 89 ? -10.871 -2.613 2.702 1.00 96.38 89 LEU A N 1
ATOM 655 C CA . LEU A 1 89 ? -11.288 -1.240 2.408 1.00 96.38 89 LEU A CA 1
ATOM 656 C C . LEU A 1 89 ? -10.284 -0.496 1.513 1.00 96.38 89 LEU A C 1
ATOM 658 O O . LEU A 1 89 ? -10.446 0.702 1.279 1.00 96.38 89 LEU A O 1
ATOM 662 N N . VAL A 1 90 ? -9.245 -1.188 1.034 1.00 96.62 90 VAL A N 1
ATOM 663 C CA . VAL A 1 90 ? -8.247 -0.615 0.132 1.00 96.62 90 VAL A CA 1
ATOM 664 C C . VAL A 1 90 ? -8.599 -0.970 -1.305 1.00 96.62 90 VAL A C 1
ATOM 666 O O . VAL A 1 90 ? -8.576 -2.133 -1.700 1.00 96.62 90 VAL A O 1
ATOM 669 N N . GLU A 1 91 ? -8.884 0.048 -2.106 1.00 97.56 91 GLU A N 1
ATOM 670 C CA . GLU A 1 91 ? -8.909 -0.078 -3.558 1.00 97.56 91 GLU A CA 1
ATOM 671 C C . GLU A 1 91 ? -7.467 -0.058 -4.077 1.00 97.56 91 GLU A C 1
ATOM 673 O O . GLU A 1 91 ? -6.715 0.877 -3.801 1.00 97.56 91 GLU A O 1
ATOM 678 N N . LEU A 1 92 ? -7.066 -1.089 -4.820 1.00 96.75 92 LEU A N 1
ATOM 679 C CA . LEU A 1 92 ? -5.688 -1.263 -5.273 1.00 96.75 92 LEU A CA 1
ATOM 680 C C . LEU A 1 92 ? -5.572 -1.111 -6.793 1.00 96.75 92 LEU A C 1
ATOM 682 O O . LEU A 1 92 ? -6.172 -1.871 -7.552 1.00 96.75 92 LEU A O 1
ATOM 686 N N . ILE A 1 93 ? -4.727 -0.178 -7.230 1.00 97.19 93 ILE A N 1
ATOM 687 C CA . ILE A 1 93 ? -4.373 0.059 -8.631 1.00 97.19 93 ILE A CA 1
ATOM 688 C C . ILE A 1 93 ? -2.913 -0.357 -8.834 1.00 97.19 93 ILE A C 1
ATOM 690 O O . ILE A 1 93 ? -1.986 0.301 -8.358 1.00 97.19 93 ILE A O 1
ATOM 694 N N . VAL A 1 94 ? -2.686 -1.451 -9.560 1.00 96.06 94 VAL A N 1
ATOM 695 C CA . VAL A 1 94 ? -1.327 -1.892 -9.899 1.00 96.06 94 VAL A CA 1
ATOM 696 C C . VAL A 1 94 ? -0.911 -1.257 -11.222 1.00 96.06 94 VAL A C 1
ATOM 698 O O . VAL A 1 94 ? -1.468 -1.558 -12.277 1.00 96.06 94 VAL A O 1
ATOM 701 N N . LEU A 1 95 ? 0.066 -0.357 -11.156 1.00 93.06 95 LEU A N 1
ATOM 702 C CA . LEU A 1 95 ? 0.630 0.326 -12.308 1.00 93.06 95 LEU A CA 1
ATOM 703 C C . LEU A 1 95 ? 1.616 -0.596 -13.023 1.00 93.06 95 LEU A C 1
ATOM 705 O O . LEU A 1 95 ? 2.554 -1.122 -12.425 1.00 93.06 95 LEU A O 1
ATOM 709 N N . GLY A 1 96 ? 1.416 -0.745 -14.326 1.00 85.50 96 GLY A N 1
ATOM 710 C CA . GLY A 1 96 ? 2.332 -1.429 -15.226 1.00 85.50 96 GLY A CA 1
ATOM 711 C C . GLY A 1 96 ? 2.575 -0.600 -16.481 1.00 85.50 96 GLY A C 1
ATOM 712 O O . GLY A 1 96 ? 2.059 0.505 -16.633 1.00 85.50 96 GLY A O 1
ATOM 713 N N . GLY A 1 97 ? 3.365 -1.143 -17.397 1.00 86.19 97 GLY A N 1
ATOM 714 C CA . GLY A 1 97 ? 3.643 -0.507 -18.677 1.00 86.19 97 GLY A CA 1
ATOM 715 C C . GLY A 1 97 ? 4.937 -1.016 -19.289 1.00 86.19 97 GLY A C 1
ATOM 716 O O . GLY A 1 97 ? 5.694 -1.758 -18.664 1.00 86.19 97 GLY A O 1
ATOM 717 N N . ARG A 1 98 ? 5.194 -0.602 -20.528 1.00 83.69 98 ARG A N 1
ATOM 718 C CA . ARG A 1 98 ? 6.465 -0.833 -21.212 1.00 83.69 98 ARG A CA 1
ATOM 719 C C . ARG A 1 98 ? 7.123 0.515 -21.449 1.00 83.69 98 ARG A C 1
ATOM 721 O O . ARG A 1 98 ? 6.562 1.343 -22.159 1.00 83.69 98 ARG A O 1
ATOM 728 N N . TYR A 1 99 ? 8.303 0.717 -20.874 1.00 82.50 99 TYR A N 1
ATOM 729 C CA . TYR A 1 99 ? 9.133 1.861 -21.228 1.00 82.50 99 TYR A CA 1
ATOM 730 C C . TYR A 1 99 ? 9.712 1.635 -22.629 1.00 82.50 99 TYR A C 1
ATOM 732 O O . TYR A 1 99 ? 10.318 0.594 -22.886 1.00 82.50 99 TYR A O 1
ATOM 740 N N . VAL A 1 100 ? 9.476 2.578 -23.542 1.00 86.81 100 VAL A N 1
ATOM 741 C CA . VAL A 1 100 ? 10.026 2.563 -24.902 1.00 86.81 100 VAL A CA 1
ATOM 742 C C . VAL A 1 100 ? 11.003 3.739 -24.998 1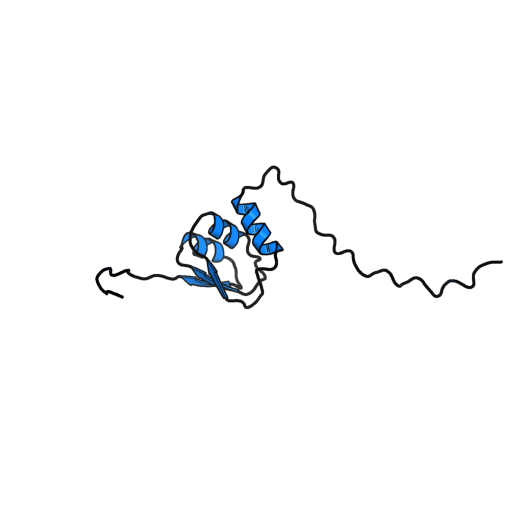.00 86.81 100 VAL A C 1
ATOM 744 O O . VAL A 1 100 ? 10.536 4.875 -25.037 1.00 86.81 100 VAL A O 1
ATOM 747 N N . PRO A 1 101 ? 12.328 3.492 -25.002 1.00 82.25 101 PRO A N 1
ATOM 748 C CA . PRO A 1 101 ? 13.347 4.548 -24.949 1.00 82.25 101 PRO A CA 1
ATOM 749 C C . PRO A 1 101 ? 13.297 5.526 -26.131 1.00 82.25 101 PRO A C 1
ATOM 751 O O . PRO A 1 101 ? 13.712 6.671 -26.000 1.00 82.25 101 PRO A O 1
ATOM 754 N N . ASP A 1 102 ? 12.771 5.069 -27.271 1.00 84.25 102 ASP A N 1
ATOM 755 C CA . ASP A 1 102 ? 12.874 5.766 -28.557 1.00 84.25 102 ASP A CA 1
ATOM 756 C C . ASP A 1 102 ? 11.684 6.700 -28.854 1.00 84.25 102 ASP A C 1
ATOM 758 O O . ASP A 1 102 ? 11.673 7.390 -29.874 1.00 84.25 102 ASP A O 1
ATOM 762 N N . LEU A 1 103 ? 10.680 6.756 -27.969 1.00 70.38 103 LEU A N 1
ATOM 763 C CA . LEU A 1 103 ? 9.674 7.822 -27.981 1.00 70.38 103 LEU A CA 1
ATOM 764 C C . LEU A 1 103 ? 10.2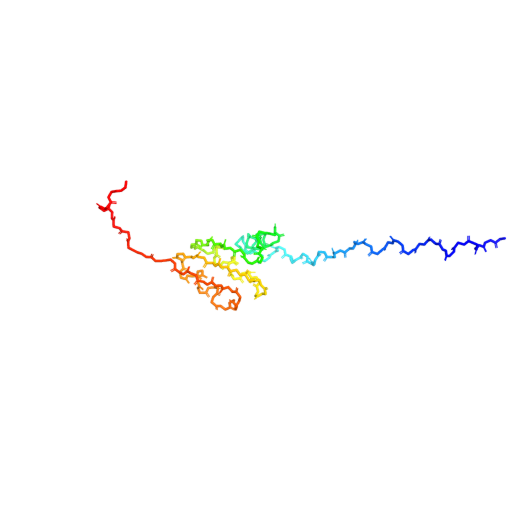22 8.999 -27.171 1.00 70.38 103 LEU A C 1
ATOM 766 O O . LEU A 1 103 ? 9.928 9.143 -25.987 1.00 70.38 103 LEU A O 1
ATOM 770 N N . GLY A 1 104 ? 11.061 9.809 -27.812 1.00 63.06 104 GLY A N 1
ATOM 771 C CA . GLY A 1 104 ? 11.598 11.023 -27.209 1.00 63.06 104 GLY A CA 1
ATOM 772 C C . GLY A 1 104 ? 10.490 11.932 -26.666 1.00 63.06 104 GLY A C 1
ATOM 773 O O . GLY A 1 104 ? 9.624 12.383 -27.417 1.00 63.06 104 GLY A O 1
ATOM 774 N N . THR A 1 105 ? 10.548 12.196 -25.363 1.00 56.44 105 THR A N 1
ATOM 775 C CA . THR A 1 105 ? 10.063 13.433 -24.737 1.00 56.44 105 THR A CA 1
ATOM 776 C C . THR A 1 105 ? 11.249 14.338 -24.478 1.00 56.44 105 THR A C 1
ATOM 778 O O . THR A 1 105 ? 12.248 13.795 -23.950 1.00 56.44 105 THR A O 1
#

pLDDT: mean 76.83, std 19.89, range [34.31, 97.56]

Sequence (105 aa):
RRRRSQAASNREMTMTKRIGTATTLKGMSRRDFLARSALTAGLLVAGQSLFIDGGTTNEALARAIPRDIQLTVATNSLGVASALTDLPLVELIVLGGRYVPDLGT

Secondary structure (DSSP, 8-state):
------SS----------------GGG--HHHHHHHHHHHTT---TTEEEE--SSHHHHHHHHHS-TT--EEEEES-HHHHHHHTT-TTEEEEE------TTS--